Protein AF-A0A1M6YGF6-F1 (afdb_monomer)

Sequence (172 aa):
MSNKDMSQTVPFRLNLNHDEDSLVWGLLLSMEEEPRKSLFGDRSKFIKWVLAKYAREELNFDDEKKRLELLRRDFVQSVQYEIKVIVQRESEVIMESLEKAVELAVSKAVNEVLKAVVAGGISVGTQAVVTSAEQKSAVIPEEAEVPKMGVLPKVDVDNELPTSALSFLDSF

Secondary structure (DSSP, 8-state):
---------------TTSHHHHHHHHHHHGGGSTTHHHHH-SHHHHHHHHHHHHHHHH--THHHHHHHHHHHHHHHHHHHHHHHHHHHHHHHHHHHHHHHHHHHHHHHHHHHHHHHHHHHT--S------------------------S--PPPPPTT-PPPGGGGTTGGG-

Structure (mmCIF, N/CA/C/O backbone):
data_AF-A0A1M6YGF6-F1
#
_entry.id   AF-A0A1M6YGF6-F1
#
loop_
_atom_site.group_PDB
_atom_site.id
_atom_site.type_symbol
_atom_site.label_atom_id
_atom_site.label_alt_id
_atom_site.label_comp_id
_atom_site.label_asym_id
_atom_site.label_entity_id
_atom_site.label_seq_id
_atom_site.pdbx_PDB_ins_code
_atom_site.Cartn_x
_atom_site.Cartn_y
_atom_site.Cartn_z
_atom_site.occupancy
_atom_site.B_iso_or_equiv
_atom_site.auth_seq_id
_atom_site.auth_comp_id
_atom_site.auth_asym_id
_atom_site.auth_atom_id
_atom_site.pdbx_PDB_model_num
ATOM 1 N N . MET A 1 1 ? 16.175 -10.515 12.242 1.00 35.88 1 MET A N 1
ATOM 2 C CA . MET A 1 1 ? 16.968 -10.487 10.994 1.00 35.88 1 MET A CA 1
ATOM 3 C C . MET A 1 1 ? 16.183 -9.678 9.979 1.00 35.88 1 MET A C 1
ATOM 5 O O . MET A 1 1 ? 15.068 -10.059 9.657 1.00 35.88 1 MET A O 1
ATOM 9 N N . SER A 1 2 ? 16.688 -8.504 9.604 1.00 45.53 2 SER A N 1
ATOM 10 C CA . SER A 1 2 ? 16.018 -7.609 8.654 1.00 45.53 2 SER A CA 1
ATOM 11 C C . SER A 1 2 ? 16.225 -8.140 7.234 1.00 45.53 2 SER A C 1
ATOM 13 O O . SER A 1 2 ? 17.360 -8.457 6.887 1.00 45.53 2 SER A O 1
ATOM 15 N N . ASN A 1 3 ? 15.156 -8.236 6.434 1.00 49.00 3 ASN A N 1
ATOM 16 C CA . ASN A 1 3 ? 15.175 -8.524 4.988 1.00 49.00 3 ASN A CA 1
ATOM 17 C C . ASN A 1 3 ? 15.781 -7.339 4.208 1.00 49.00 3 ASN A C 1
ATOM 19 O O . ASN A 1 3 ? 15.169 -6.763 3.311 1.00 49.00 3 ASN A O 1
ATOM 23 N N . LYS A 1 4 ? 16.976 -6.916 4.605 1.00 52.19 4 LYS A N 1
ATOM 24 C CA . LYS A 1 4 ? 17.760 -5.896 3.929 1.00 52.19 4 LYS A CA 1
ATOM 25 C C . LYS A 1 4 ? 18.735 -6.663 3.039 1.00 52.19 4 LYS A C 1
ATOM 27 O O . LYS A 1 4 ? 19.497 -7.474 3.546 1.00 52.19 4 LYS A O 1
ATOM 32 N N . ASP A 1 5 ? 18.641 -6.442 1.733 1.00 53.97 5 ASP A N 1
ATOM 33 C CA . ASP A 1 5 ? 19.596 -6.899 0.709 1.00 53.97 5 ASP A CA 1
ATOM 34 C C . ASP A 1 5 ? 19.350 -8.259 0.032 1.00 53.97 5 ASP A C 1
ATOM 36 O O . ASP A 1 5 ? 20.281 -9.011 -0.238 1.00 53.97 5 ASP A O 1
ATOM 40 N N . MET A 1 6 ? 18.116 -8.532 -0.403 1.00 59.28 6 MET A N 1
ATOM 41 C CA . MET A 1 6 ? 17.923 -9.393 -1.583 1.00 59.28 6 MET A CA 1
ATOM 42 C C . MET A 1 6 ? 17.808 -8.525 -2.845 1.00 59.28 6 MET A C 1
ATOM 44 O O . MET A 1 6 ? 16.741 -8.402 -3.442 1.00 59.28 6 MET A O 1
ATOM 48 N N . SER A 1 7 ? 18.896 -7.858 -3.248 1.00 69.88 7 SER A N 1
ATOM 49 C CA . SER A 1 7 ? 18.922 -7.174 -4.545 1.00 69.88 7 SER A CA 1
ATOM 50 C C . SER A 1 7 ? 19.031 -8.211 -5.664 1.00 69.88 7 SER A C 1
ATOM 52 O O . SER A 1 7 ? 20.111 -8.742 -5.920 1.00 69.88 7 SER A O 1
ATOM 54 N N . GLN A 1 8 ? 17.918 -8.506 -6.333 1.00 77.06 8 GLN A N 1
ATOM 55 C CA . GLN A 1 8 ? 17.913 -9.368 -7.512 1.00 77.06 8 GLN A CA 1
ATOM 56 C C . GLN A 1 8 ? 18.313 -8.564 -8.756 1.00 77.06 8 GLN A C 1
ATOM 58 O O . GLN A 1 8 ? 17.703 -7.544 -9.081 1.00 77.06 8 GLN A O 1
ATOM 63 N N . THR A 1 9 ? 19.349 -9.016 -9.464 1.00 80.94 9 THR A N 1
ATOM 64 C CA . THR A 1 9 ? 19.717 -8.465 -10.774 1.00 80.94 9 THR A CA 1
ATOM 65 C C . THR A 1 9 ? 18.911 -9.167 -11.858 1.00 80.94 9 THR A C 1
ATOM 67 O O . THR A 1 9 ? 18.944 -10.391 -11.963 1.00 80.94 9 THR A O 1
ATOM 70 N N . VAL A 1 10 ? 18.208 -8.390 -12.679 1.00 81.56 10 VAL A N 1
ATOM 71 C CA . VAL A 1 10 ? 17.451 -8.901 -13.826 1.00 81.56 10 VAL A CA 1
ATOM 72 C C . VAL A 1 10 ? 18.206 -8.536 -15.105 1.00 81.56 10 VAL A C 1
ATOM 74 O O . VAL A 1 10 ? 18.318 -7.347 -15.413 1.00 81.56 10 VAL A O 1
ATOM 77 N N . PRO A 1 11 ? 18.759 -9.513 -15.846 1.00 84.69 11 PRO A N 1
ATOM 78 C CA . PRO A 1 11 ? 19.342 -9.243 -17.149 1.00 84.69 11 PRO A CA 1
ATOM 79 C C . PRO A 1 11 ? 18.233 -9.034 -18.185 1.00 84.69 11 PRO A C 1
ATOM 81 O O . PRO A 1 11 ? 17.237 -9.753 -18.200 1.00 84.69 11 PRO A O 1
ATOM 84 N N . PHE A 1 12 ? 18.441 -8.090 -19.096 1.00 84.88 12 PHE A N 1
ATOM 85 C CA . PHE A 1 12 ? 17.625 -7.921 -20.296 1.00 84.88 12 PHE A CA 1
ATOM 86 C C . PHE A 1 12 ? 18.543 -7.819 -21.516 1.00 84.88 12 PHE A C 1
ATOM 88 O O . PHE A 1 12 ? 19.750 -7.603 -21.381 1.00 84.88 12 PHE A O 1
ATOM 95 N N . ARG A 1 13 ? 17.989 -8.034 -22.708 1.00 89.31 13 ARG A N 1
ATOM 96 C CA . ARG A 1 13 ? 18.731 -7.992 -23.970 1.00 89.31 13 ARG A CA 1
ATOM 97 C C . ARG A 1 13 ? 18.073 -6.995 -24.908 1.00 89.31 13 ARG A C 1
ATOM 99 O O . ARG A 1 13 ? 16.852 -6.936 -24.962 1.00 89.31 13 ARG A O 1
ATOM 106 N N . LEU A 1 14 ? 18.906 -6.266 -25.639 1.00 90.38 14 LEU A N 1
ATOM 107 C CA . LEU A 1 14 ? 18.508 -5.422 -26.759 1.00 90.38 14 LEU A CA 1
ATOM 108 C C . LEU A 1 14 ? 18.972 -6.106 -28.046 1.00 90.38 14 LEU A C 1
ATOM 110 O O . LEU A 1 14 ? 20.085 -6.641 -28.096 1.00 90.38 14 LEU A O 1
ATOM 114 N N . ASN A 1 15 ? 18.130 -6.118 -29.070 1.00 92.25 15 ASN A N 1
ATOM 115 C CA . ASN A 1 15 ? 18.482 -6.607 -30.392 1.00 92.25 15 ASN A CA 1
ATOM 116 C C . ASN A 1 15 ? 19.018 -5.446 -31.231 1.00 92.25 15 ASN A C 1
ATOM 118 O O . ASN A 1 15 ? 18.267 -4.749 -31.902 1.00 92.25 15 ASN A O 1
ATOM 122 N N . LEU A 1 16 ? 20.340 -5.285 -31.248 1.00 92.69 16 LEU A N 1
ATOM 123 C CA . LEU A 1 16 ? 21.008 -4.177 -31.943 1.00 92.69 16 LEU A CA 1
ATOM 124 C C . LEU A 1 16 ? 20.837 -4.191 -33.477 1.00 92.69 16 LEU A C 1
ATOM 126 O O . LEU A 1 16 ? 21.243 -3.246 -34.142 1.00 92.69 16 LEU A O 1
ATOM 130 N N . ASN A 1 17 ? 20.225 -5.231 -34.053 1.00 94.25 17 ASN A N 1
ATOM 131 C CA . ASN A 1 17 ? 19.817 -5.213 -35.461 1.00 94.25 17 ASN A CA 1
ATOM 132 C C . ASN A 1 17 ? 18.560 -4.358 -35.705 1.00 94.25 17 ASN A C 1
ATOM 134 O O . ASN A 1 17 ? 18.245 -4.071 -36.856 1.00 94.25 17 ASN A O 1
ATOM 138 N N . HIS A 1 18 ? 17.827 -3.987 -34.651 1.00 95.50 18 HIS A N 1
ATOM 139 C CA . HIS A 1 18 ? 16.752 -3.006 -34.724 1.00 95.50 18 HIS A CA 1
ATOM 140 C C . HIS A 1 18 ? 17.300 -1.615 -34.405 1.00 95.50 18 HIS A C 1
ATOM 142 O O . HIS A 1 18 ? 17.994 -1.422 -33.404 1.00 95.50 18 HIS A O 1
ATOM 148 N N . ASP A 1 19 ? 16.957 -0.640 -35.246 1.00 94.31 19 ASP A N 1
ATOM 149 C CA . ASP A 1 19 ? 17.428 0.740 -35.106 1.00 94.31 19 ASP A CA 1
ATOM 150 C C . ASP A 1 19 ? 17.017 1.353 -33.758 1.00 94.31 19 ASP A C 1
ATOM 152 O O . ASP A 1 19 ? 17.818 2.021 -33.106 1.00 94.31 19 ASP A O 1
ATOM 156 N N . GLU A 1 20 ? 15.798 1.068 -33.297 1.00 92.19 20 GLU A N 1
ATOM 157 C CA . GLU A 1 20 ? 15.266 1.539 -32.012 1.00 92.19 20 GLU A CA 1
ATOM 158 C C . GLU A 1 20 ? 16.103 1.035 -30.826 1.00 92.19 20 GLU A C 1
ATOM 160 O O . GLU A 1 20 ? 16.557 1.823 -29.995 1.00 92.19 20 GLU A O 1
ATOM 165 N N . ASP A 1 21 ? 16.392 -0.265 -30.790 1.00 91.44 21 ASP A N 1
ATOM 166 C CA . ASP A 1 21 ? 17.218 -0.895 -29.756 1.00 91.44 21 ASP A CA 1
ATOM 167 C C . ASP A 1 21 ? 18.665 -0.386 -29.794 1.00 91.44 21 ASP A C 1
ATOM 169 O O . ASP A 1 21 ? 19.293 -0.203 -28.747 1.00 91.44 21 ASP A O 1
ATOM 173 N N . SER A 1 22 ? 19.191 -0.102 -30.987 1.00 92.62 22 SER A N 1
ATOM 174 C CA . SER A 1 22 ? 20.501 0.528 -31.163 1.00 92.62 22 SER A CA 1
ATOM 175 C C . SER A 1 22 ? 20.543 1.956 -30.615 1.00 92.62 22 SER A C 1
ATOM 177 O O . SER A 1 22 ? 21.520 2.334 -29.961 1.00 92.62 22 SER A O 1
ATOM 179 N N . LEU A 1 23 ? 19.483 2.745 -30.808 1.00 92.81 23 LEU A N 1
ATOM 180 C CA . LEU A 1 23 ? 19.365 4.078 -30.210 1.00 92.81 23 LEU A CA 1
ATOM 181 C C . LEU A 1 23 ? 19.270 4.006 -28.683 1.00 92.81 23 LEU A C 1
ATOM 183 O O . LEU A 1 23 ? 19.951 4.766 -27.990 1.00 92.81 23 LEU A O 1
ATOM 187 N N . VAL A 1 24 ? 18.477 3.072 -28.148 1.00 91.00 24 VAL A N 1
ATOM 188 C CA . VAL A 1 24 ? 18.386 2.826 -26.700 1.00 91.00 24 VAL A CA 1
ATOM 189 C C . VAL A 1 24 ? 19.750 2.435 -26.142 1.00 91.00 24 VAL A C 1
ATOM 191 O O . VAL A 1 24 ? 20.174 2.963 -25.113 1.00 91.00 24 VAL A O 1
ATOM 194 N N . TRP A 1 25 ? 20.475 1.557 -26.831 1.00 92.44 25 TRP A N 1
ATOM 195 C CA . TRP A 1 25 ? 21.816 1.159 -26.427 1.00 92.44 25 TRP A CA 1
ATOM 196 C C . TRP A 1 25 ? 22.796 2.339 -26.416 1.00 92.44 25 TRP A C 1
ATOM 198 O O . TRP A 1 25 ? 23.504 2.535 -25.425 1.00 92.44 25 TRP A O 1
ATOM 208 N N . GLY A 1 26 ? 22.787 3.175 -27.458 1.00 91.25 26 GLY A N 1
ATOM 209 C CA . GLY A 1 26 ? 23.593 4.397 -27.515 1.00 91.25 26 GLY A CA 1
ATOM 210 C C . GLY A 1 26 ? 23.264 5.376 -26.384 1.00 91.25 26 GLY A C 1
ATOM 211 O O . GLY A 1 26 ? 24.165 5.915 -25.737 1.00 91.25 26 GLY A O 1
ATOM 212 N N . LEU A 1 27 ? 21.976 5.548 -26.072 1.00 89.50 27 LEU A N 1
ATOM 213 C CA . LEU A 1 27 ? 21.535 6.360 -24.941 1.00 89.50 27 LEU A CA 1
ATOM 214 C C . LEU A 1 27 ? 22.063 5.803 -23.616 1.00 89.50 27 LEU A C 1
ATOM 216 O O . LEU A 1 27 ? 22.611 6.564 -22.821 1.00 89.50 27 LEU A O 1
ATOM 220 N N . LEU A 1 28 ? 21.938 4.494 -23.384 1.00 90.88 28 LEU A N 1
ATOM 221 C CA . LEU A 1 28 ? 22.432 3.857 -22.164 1.00 90.88 28 LEU A CA 1
ATOM 222 C C . LEU A 1 28 ? 23.943 4.039 -22.004 1.00 90.88 28 LEU A C 1
ATOM 224 O O . LEU A 1 28 ? 24.391 4.333 -20.900 1.00 90.88 28 LEU A O 1
ATOM 228 N N . LEU A 1 29 ? 24.725 3.913 -23.078 1.00 89.44 29 LEU A N 1
ATOM 229 C CA . LEU A 1 29 ? 26.171 4.148 -23.028 1.00 89.44 29 LEU A CA 1
ATOM 230 C C . LEU A 1 29 ? 26.504 5.592 -22.631 1.00 89.44 29 LEU A C 1
ATOM 232 O O . LEU A 1 29 ? 27.339 5.807 -21.755 1.00 89.44 29 LEU A O 1
ATOM 236 N N . SER A 1 30 ? 25.783 6.569 -23.183 1.00 87.88 30 SER A N 1
ATOM 237 C CA . SER A 1 30 ? 25.988 7.990 -22.865 1.00 87.88 30 SER A CA 1
ATOM 238 C C . SER A 1 30 ? 25.618 8.389 -21.425 1.00 87.88 30 SER A C 1
ATOM 240 O O . SER A 1 30 ? 25.879 9.517 -21.015 1.00 87.88 30 SER A O 1
ATOM 242 N N . MET A 1 31 ? 24.992 7.505 -20.635 1.00 87.56 31 MET A N 1
ATOM 243 C CA . MET A 1 31 ? 24.616 7.808 -19.242 1.00 87.56 31 MET A CA 1
ATOM 244 C C . MET A 1 31 ? 25.811 7.871 -18.293 1.00 87.56 31 MET A C 1
ATOM 246 O O . MET A 1 31 ? 25.703 8.440 -17.212 1.00 87.56 31 MET A O 1
ATOM 250 N N . GLU A 1 32 ? 26.952 7.301 -18.678 1.00 83.62 32 GLU A N 1
ATOM 251 C CA . GLU A 1 32 ? 28.179 7.381 -17.881 1.00 83.62 32 GLU A CA 1
ATOM 252 C C . GLU A 1 32 ? 28.967 8.678 -18.120 1.00 83.62 32 GLU A C 1
ATOM 254 O O . GLU A 1 32 ? 29.972 8.910 -17.441 1.00 83.62 32 GLU A O 1
ATOM 259 N N . GLU A 1 33 ? 28.490 9.528 -19.033 1.00 87.12 33 GLU A N 1
ATOM 260 C CA . GLU A 1 33 ? 29.072 10.817 -19.403 1.00 87.12 33 GLU A CA 1
ATOM 261 C C . GLU A 1 33 ? 28.342 11.985 -18.716 1.00 87.12 33 GLU A C 1
ATOM 263 O O . GLU A 1 33 ? 27.143 11.934 -18.421 1.00 87.12 33 GLU A O 1
ATOM 268 N N . GLU A 1 34 ? 29.062 13.077 -18.456 1.00 84.19 34 GLU A N 1
ATOM 269 C CA . GLU A 1 34 ? 28.461 14.298 -17.910 1.00 84.19 34 GLU A CA 1
ATOM 270 C C . GLU A 1 34 ? 27.683 15.072 -18.991 1.00 84.19 34 GLU A C 1
ATOM 272 O O . GLU A 1 34 ? 28.093 15.085 -20.152 1.00 84.19 34 GLU A O 1
ATOM 277 N N . PRO A 1 35 ? 26.560 15.737 -18.649 1.00 82.56 35 PRO A N 1
ATOM 278 C CA . PRO A 1 35 ? 26.002 15.936 -17.302 1.00 82.56 35 PRO A CA 1
ATOM 279 C C . PRO A 1 35 ? 25.064 14.808 -16.828 1.00 82.56 35 PRO A C 1
ATOM 281 O O . PRO A 1 35 ? 24.477 14.880 -15.747 1.00 82.56 35 PRO A O 1
ATOM 284 N N . ARG A 1 36 ? 24.835 13.787 -17.663 1.00 82.06 36 ARG A N 1
ATOM 285 C CA . ARG A 1 36 ? 23.799 12.764 -17.434 1.00 82.06 36 ARG A CA 1
ATOM 286 C C . ARG A 1 36 ? 24.133 11.880 -16.242 1.00 82.06 36 ARG A C 1
ATOM 288 O O . ARG A 1 36 ? 23.236 11.561 -15.461 1.00 82.06 36 ARG A O 1
ATOM 295 N N . LYS A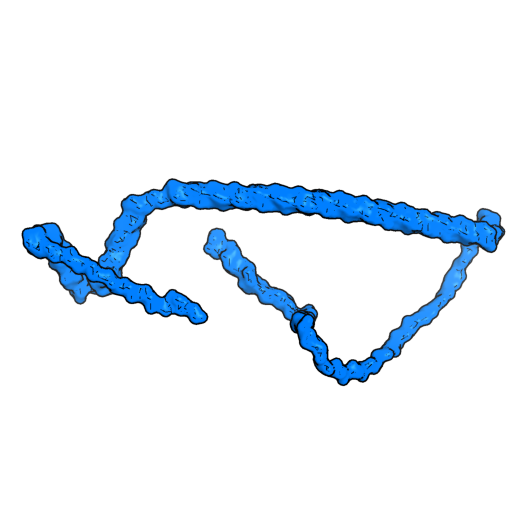 1 37 ? 25.415 11.571 -16.060 1.00 84.69 37 LYS A N 1
ATOM 296 C CA . LYS A 1 37 ? 25.923 10.831 -14.906 1.00 84.69 37 LYS A CA 1
ATOM 297 C C . LYS A 1 37 ? 25.599 11.522 -13.582 1.00 84.69 37 LYS A C 1
ATOM 299 O O . LYS A 1 37 ? 25.148 10.861 -12.650 1.00 84.69 37 LYS A O 1
ATOM 304 N N . SER A 1 38 ? 25.772 12.842 -13.499 1.00 84.38 38 SER A N 1
ATOM 305 C CA . SER A 1 38 ? 25.412 13.620 -12.307 1.00 84.38 38 SER A CA 1
ATOM 306 C C . SER A 1 38 ? 23.899 13.624 -12.041 1.00 84.38 38 SER A C 1
ATOM 308 O O . SER A 1 38 ? 23.467 13.495 -10.896 1.00 84.38 38 SER A O 1
ATOM 310 N N . LEU A 1 39 ? 23.076 13.694 -13.094 1.00 81.38 39 LEU A N 1
ATOM 311 C CA . LEU A 1 39 ? 21.613 13.761 -12.977 1.00 81.38 39 LEU A CA 1
ATOM 312 C C . LEU A 1 39 ? 20.950 12.423 -12.621 1.00 81.38 39 LEU A C 1
ATOM 314 O O . LEU A 1 39 ? 20.035 12.388 -11.801 1.00 81.38 39 LEU A O 1
ATOM 318 N N . PHE A 1 40 ? 21.377 11.328 -13.251 1.00 80.75 40 PHE A N 1
ATOM 319 C CA . PHE A 1 40 ? 20.697 10.028 -13.158 1.00 80.75 40 PHE A CA 1
ATOM 320 C C . PHE A 1 40 ? 21.533 8.948 -12.465 1.00 80.75 40 PHE A C 1
ATOM 322 O O . PHE A 1 40 ? 21.006 7.892 -12.107 1.00 80.75 40 PHE A O 1
ATOM 329 N N . GLY A 1 41 ? 22.818 9.207 -12.220 1.00 86.31 41 GLY A N 1
ATOM 330 C CA . GLY A 1 41 ? 23.752 8.233 -11.676 1.00 86.31 41 GLY A CA 1
ATOM 331 C C . GLY A 1 41 ? 24.223 7.239 -12.735 1.00 86.31 41 GLY A C 1
ATOM 332 O O . GLY A 1 41 ? 24.646 7.616 -13.822 1.00 86.31 41 GLY A O 1
ATOM 333 N N . ASP A 1 42 ? 24.198 5.953 -12.394 1.00 86.75 42 ASP A N 1
ATOM 334 C CA . ASP A 1 42 ? 24.580 4.874 -13.305 1.00 86.75 42 ASP A CA 1
ATOM 335 C C . ASP A 1 42 ? 23.416 4.436 -14.218 1.00 86.75 42 ASP A C 1
ATOM 337 O O . ASP A 1 42 ? 22.250 4.792 -14.026 1.00 86.75 42 ASP A O 1
ATOM 341 N N . ARG A 1 43 ? 23.734 3.591 -15.205 1.00 88.44 43 ARG A N 1
ATOM 342 C CA . ARG A 1 43 ? 22.760 3.015 -16.145 1.00 88.44 43 ARG A CA 1
ATOM 343 C C . ARG A 1 43 ? 21.597 2.309 -15.442 1.00 88.44 43 ARG A C 1
ATOM 345 O O . ARG A 1 43 ? 20.460 2.413 -15.892 1.00 88.44 43 ARG A O 1
ATOM 352 N N . SER A 1 44 ? 21.854 1.606 -14.337 1.00 87.44 44 SER A N 1
ATOM 353 C CA . SER A 1 44 ? 20.816 0.877 -13.599 1.00 87.44 44 SER A CA 1
ATOM 354 C C . SER A 1 44 ? 19.835 1.834 -12.926 1.00 87.44 44 SER A C 1
ATOM 356 O O . SER A 1 44 ? 18.626 1.613 -12.987 1.00 87.44 44 SER A O 1
ATOM 358 N N . LYS A 1 45 ? 20.330 2.918 -12.322 1.00 87.69 45 LYS A N 1
ATOM 359 C CA . LYS A 1 45 ? 19.505 3.974 -11.725 1.00 87.69 45 LYS A CA 1
ATOM 360 C C . LYS A 1 45 ? 18.665 4.688 -12.774 1.00 87.69 45 LYS A C 1
ATOM 362 O O . LYS A 1 45 ? 17.473 4.880 -12.543 1.00 87.69 45 LYS A O 1
ATOM 367 N N . PHE A 1 46 ? 19.242 4.989 -13.936 1.00 88.69 46 PHE A N 1
ATOM 368 C CA . PHE A 1 46 ? 18.491 5.549 -15.056 1.00 88.69 46 PHE A CA 1
ATOM 369 C C . PHE A 1 46 ? 17.362 4.612 -15.517 1.00 88.69 46 PHE A C 1
ATOM 371 O O . PHE A 1 46 ? 16.208 5.027 -15.582 1.00 88.69 46 PHE A O 1
ATOM 378 N N . ILE A 1 47 ? 17.656 3.328 -15.753 1.00 89.12 47 ILE A N 1
ATOM 379 C CA . ILE A 1 47 ? 16.645 2.338 -16.165 1.00 89.12 47 ILE A CA 1
ATOM 380 C C . ILE A 1 47 ? 15.541 2.210 -15.109 1.00 89.12 47 ILE A C 1
ATOM 382 O O . ILE A 1 47 ? 14.359 2.212 -15.446 1.00 89.12 47 ILE A O 1
ATOM 386 N N . LYS A 1 48 ? 15.903 2.157 -13.822 1.00 87.31 48 LYS A N 1
ATOM 387 C CA . LYS A 1 48 ? 14.930 2.142 -12.719 1.00 87.31 48 LYS A CA 1
ATOM 388 C C . LYS A 1 48 ? 14.038 3.377 -12.733 1.00 87.31 48 LYS A C 1
ATOM 390 O O . LYS A 1 48 ? 12.840 3.248 -12.507 1.00 87.31 48 LYS A O 1
ATOM 395 N N . TRP A 1 49 ? 14.600 4.554 -12.995 1.00 87.38 49 TRP A N 1
ATOM 396 C CA . TRP A 1 49 ? 13.830 5.789 -13.090 1.00 87.38 49 TRP A CA 1
ATOM 397 C C . TRP A 1 49 ? 12.832 5.747 -14.253 1.00 87.38 49 TRP A C 1
ATOM 399 O O . TRP A 1 49 ? 11.659 6.051 -14.042 1.00 87.38 49 TRP A O 1
ATOM 409 N N . VAL A 1 50 ? 13.259 5.301 -15.441 1.00 87.38 50 VAL A N 1
ATOM 410 C CA . VAL A 1 50 ? 12.378 5.155 -16.615 1.00 87.38 50 VAL A CA 1
ATOM 411 C C . VAL A 1 50 ? 11.239 4.181 -16.320 1.00 87.38 50 VAL A C 1
ATOM 413 O O . VAL A 1 50 ? 10.079 4.523 -16.525 1.00 87.38 50 VAL A O 1
ATOM 416 N N . LEU A 1 51 ? 11.548 3.002 -15.774 1.00 86.00 51 LEU A N 1
ATOM 417 C CA . LEU A 1 51 ? 10.537 2.003 -15.421 1.00 86.00 51 LEU A CA 1
ATOM 418 C C . LEU A 1 51 ? 9.584 2.505 -14.334 1.00 86.00 51 LEU A C 1
ATOM 420 O O . LEU A 1 51 ? 8.392 2.242 -14.405 1.00 86.00 51 LEU A O 1
ATOM 424 N N . ALA A 1 52 ? 10.081 3.246 -13.342 1.00 82.75 52 ALA A N 1
ATOM 425 C CA . ALA A 1 52 ? 9.242 3.826 -12.299 1.00 82.75 52 ALA A CA 1
ATOM 426 C C . ALA A 1 52 ? 8.324 4.931 -12.836 1.00 82.75 52 ALA A C 1
ATOM 428 O O . ALA A 1 52 ? 7.212 5.094 -12.334 1.00 82.75 52 ALA A O 1
ATOM 429 N N . LYS A 1 53 ? 8.786 5.697 -13.830 1.00 83.75 53 LYS A N 1
ATOM 430 C CA . LYS A 1 53 ? 7.972 6.694 -14.523 1.00 83.75 53 LYS A CA 1
ATOM 431 C C . LYS A 1 53 ? 6.883 6.011 -15.349 1.00 83.75 53 LYS A C 1
AT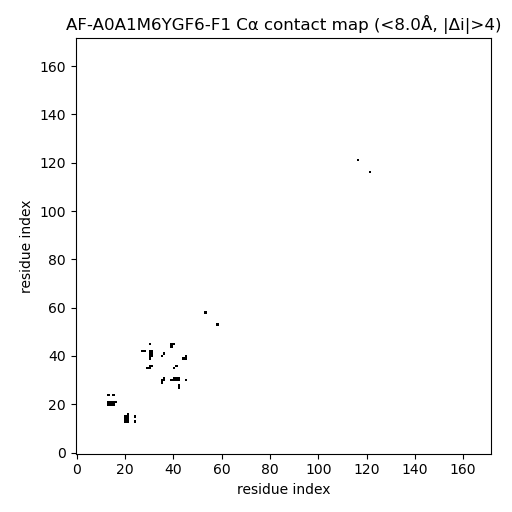OM 433 O O . LYS A 1 53 ? 5.714 6.295 -15.130 1.00 83.75 53 LYS A O 1
ATOM 438 N N . TYR A 1 54 ? 7.265 5.043 -16.181 1.00 82.06 54 TYR A N 1
ATOM 439 C CA . TYR A 1 54 ? 6.343 4.228 -16.974 1.00 82.06 54 TYR A CA 1
ATOM 440 C C . TYR A 1 54 ? 5.300 3.535 -16.092 1.00 82.06 54 TYR A C 1
ATOM 442 O O . TYR A 1 54 ? 4.108 3.656 -16.314 1.00 82.06 54 TYR A O 1
ATOM 450 N N . ALA A 1 55 ? 5.726 2.886 -15.007 1.00 76.62 55 ALA A N 1
ATOM 451 C CA . ALA A 1 55 ? 4.814 2.244 -14.067 1.00 76.62 55 ALA A CA 1
ATOM 452 C C . ALA A 1 55 ? 3.817 3.230 -13.443 1.00 76.62 55 ALA A C 1
ATOM 454 O O . ALA A 1 55 ? 2.684 2.852 -13.195 1.00 76.62 55 ALA A O 1
ATOM 455 N N . ARG A 1 56 ? 4.199 4.487 -13.191 1.00 69.50 56 ARG A N 1
ATOM 456 C CA . ARG A 1 56 ? 3.251 5.497 -12.693 1.00 69.50 56 ARG A CA 1
ATOM 457 C C . ARG A 1 56 ? 2.304 6.020 -13.767 1.00 69.50 56 ARG A C 1
ATOM 459 O O . ARG A 1 56 ? 1.192 6.400 -13.429 1.00 69.50 56 ARG A O 1
ATOM 466 N N . GLU A 1 57 ? 2.768 6.112 -15.007 1.00 71.25 57 GLU A N 1
ATOM 467 C CA . GLU A 1 57 ? 2.011 6.692 -16.119 1.00 71.25 57 GLU A CA 1
ATOM 468 C C . GLU A 1 57 ? 1.067 5.663 -16.766 1.00 71.25 57 GLU A C 1
ATOM 470 O O . GLU A 1 57 ? -0.066 6.007 -17.094 1.00 71.25 57 GLU A O 1
ATOM 475 N N . GLU A 1 58 ? 1.485 4.399 -16.879 1.00 66.31 58 GLU A N 1
ATOM 476 C CA . GLU A 1 58 ? 0.710 3.323 -17.506 1.00 66.31 58 GLU A CA 1
ATOM 477 C C . GLU A 1 58 ? -0.031 2.407 -16.526 1.00 66.31 58 GLU A C 1
ATOM 479 O O . GLU A 1 58 ? -1.098 1.898 -16.872 1.00 66.31 58 GLU A O 1
ATOM 484 N N . LEU A 1 59 ? 0.487 2.170 -15.312 1.00 63.19 59 LEU A N 1
ATOM 485 C CA . LEU A 1 59 ? -0.230 1.353 -14.327 1.00 63.19 59 LEU A CA 1
ATOM 486 C C . LEU A 1 59 ? -1.144 2.262 -13.506 1.00 63.19 59 LEU A C 1
ATOM 488 O O . LEU A 1 59 ? -0.791 2.755 -12.433 1.00 63.19 59 LEU A O 1
ATOM 492 N N . ASN A 1 60 ? -2.341 2.501 -14.040 1.00 62.53 60 ASN A N 1
ATOM 493 C CA . ASN A 1 60 ? -3.387 3.201 -13.314 1.00 62.53 60 ASN A CA 1
ATOM 494 C C . ASN A 1 60 ? -3.979 2.287 -12.229 1.00 62.53 60 ASN A C 1
ATOM 496 O O . ASN A 1 60 ? -4.898 1.519 -12.489 1.00 62.53 60 ASN A O 1
ATOM 500 N N . PHE A 1 61 ? -3.447 2.386 -11.011 1.00 66.81 61 PHE A N 1
ATOM 501 C CA . PHE A 1 61 ? -3.931 1.642 -9.842 1.00 66.81 61 PHE A CA 1
ATOM 502 C C . PHE A 1 61 ? -5.131 2.303 -9.143 1.00 66.81 61 PHE A C 1
ATOM 504 O O . PHE A 1 61 ? -5.428 1.974 -7.992 1.00 66.81 61 PHE A O 1
ATOM 511 N N . ASP A 1 62 ? -5.806 3.270 -9.773 1.00 78.19 62 ASP A N 1
ATOM 512 C CA . ASP A 1 62 ? -6.935 3.969 -9.152 1.00 78.19 62 ASP A CA 1
ATOM 513 C C . ASP A 1 62 ? -8.074 3.017 -8.785 1.00 78.19 62 ASP A C 1
ATOM 515 O O . ASP A 1 62 ? -8.706 3.183 -7.739 1.00 78.19 62 ASP A O 1
ATOM 519 N N . ASP A 1 63 ? -8.339 2.007 -9.610 1.00 76.31 63 ASP A N 1
ATOM 520 C CA . ASP A 1 63 ? -9.431 1.071 -9.361 1.00 76.31 63 ASP A CA 1
ATOM 521 C C . ASP A 1 63 ? -9.078 0.070 -8.251 1.00 76.31 63 ASP A C 1
ATOM 523 O O . ASP A 1 63 ? -9.899 -0.176 -7.361 1.00 76.31 63 ASP A O 1
ATOM 527 N N . GLU A 1 64 ? -7.839 -0.425 -8.200 1.00 77.88 64 GLU A N 1
ATOM 528 C CA . GLU A 1 64 ? -7.326 -1.219 -7.079 1.00 77.88 64 GLU A CA 1
ATOM 529 C C . GLU A 1 64 ? -7.317 -0.415 -5.776 1.00 77.88 64 GLU A C 1
ATOM 531 O O . GLU A 1 64 ? -7.700 -0.936 -4.724 1.00 77.88 64 GLU A O 1
ATOM 536 N N . LYS A 1 65 ? -6.942 0.868 -5.834 1.00 76.94 65 LYS A N 1
ATOM 537 C CA . LYS A 1 65 ? -6.962 1.770 -4.680 1.00 76.94 65 LYS A CA 1
ATOM 538 C C . LYS A 1 65 ? -8.386 1.991 -4.171 1.00 76.94 65 LYS A C 1
ATOM 540 O O . LYS A 1 65 ? -8.626 1.822 -2.976 1.00 76.94 65 LYS A O 1
ATOM 545 N N . LYS A 1 66 ? -9.350 2.275 -5.055 1.00 83.38 66 LYS A N 1
ATOM 546 C CA . LYS A 1 66 ? -10.777 2.382 -4.691 1.00 83.38 66 LYS A CA 1
ATOM 547 C C . LYS A 1 66 ? -11.296 1.089 -4.068 1.00 83.38 66 LYS A C 1
ATOM 549 O O . LYS A 1 66 ? -12.034 1.127 -3.085 1.00 83.38 66 LYS A O 1
ATOM 554 N N . ARG A 1 67 ? -10.907 -0.066 -4.615 1.00 81.62 67 ARG A N 1
ATOM 555 C CA . ARG A 1 67 ? -11.312 -1.376 -4.093 1.00 81.62 67 ARG A CA 1
ATOM 556 C C . ARG A 1 67 ? -10.729 -1.641 -2.703 1.00 81.62 67 ARG A C 1
ATOM 558 O O . ARG A 1 67 ? -11.437 -2.162 -1.844 1.00 81.62 67 ARG A O 1
ATOM 565 N N . LEU A 1 68 ? -9.480 -1.245 -2.461 1.00 84.00 68 LEU A N 1
ATOM 566 C CA . LE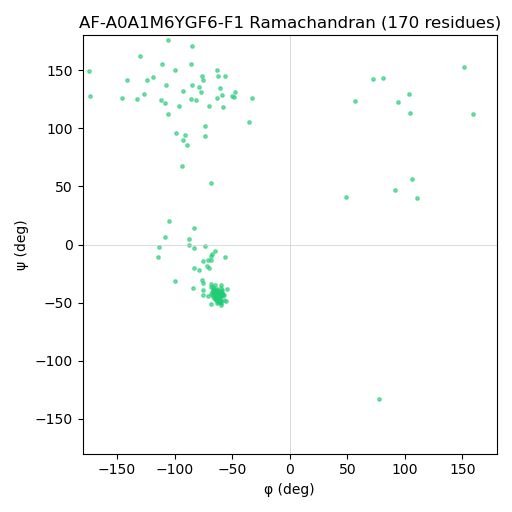U A 1 68 ? -8.852 -1.317 -1.141 1.00 84.00 68 LEU A CA 1
ATOM 567 C C . LEU A 1 68 ? -9.530 -0.375 -0.133 1.00 84.00 68 LEU A C 1
ATOM 569 O O . LEU A 1 68 ? -9.760 -0.764 1.010 1.00 84.00 68 LEU A O 1
ATOM 573 N N . GLU A 1 69 ? -9.888 0.841 -0.547 1.00 85.69 69 GLU A N 1
ATOM 574 C CA . GLU A 1 69 ? -10.615 1.798 0.296 1.00 85.69 69 GLU A CA 1
ATOM 575 C C . GLU A 1 69 ? -12.015 1.298 0.675 1.00 85.69 69 GLU A C 1
ATOM 577 O O . GLU A 1 69 ? -12.414 1.426 1.835 1.00 85.69 69 GLU A O 1
ATOM 582 N N . LEU A 1 70 ? -12.741 0.689 -0.269 1.00 91.19 70 LEU A N 1
ATOM 583 C CA . LEU A 1 70 ? -14.019 0.025 0.004 1.00 91.19 70 LEU A CA 1
ATOM 584 C C . LEU A 1 70 ? -13.844 -1.111 1.013 1.00 91.19 70 LEU A C 1
ATOM 586 O O . LEU A 1 70 ? -14.524 -1.122 2.034 1.00 91.19 70 LEU A O 1
ATOM 590 N N . LEU A 1 71 ? -12.870 -1.998 0.792 1.00 89.94 71 LEU A N 1
ATOM 591 C CA . LEU A 1 71 ? -12.599 -3.109 1.705 1.00 89.94 71 LEU A CA 1
ATOM 592 C C . LEU A 1 71 ? -12.248 -2.621 3.119 1.00 89.94 71 LEU A C 1
ATOM 594 O O . LEU A 1 71 ? -12.727 -3.179 4.105 1.00 89.94 71 LEU A O 1
ATOM 598 N N . ARG A 1 72 ? -11.445 -1.555 3.234 1.00 84.81 72 ARG A N 1
ATOM 599 C CA . ARG A 1 72 ? -11.121 -0.923 4.521 1.00 84.81 72 ARG A CA 1
ATOM 600 C C . ARG A 1 72 ? -12.376 -0.387 5.209 1.00 84.81 72 ARG A C 1
ATOM 602 O O . ARG A 1 72 ? -12.524 -0.577 6.413 1.00 84.81 72 ARG A O 1
ATOM 609 N N . ARG A 1 73 ? -13.257 0.294 4.471 1.00 89.19 73 ARG A N 1
ATOM 610 C CA . ARG A 1 73 ? -14.508 0.844 5.010 1.00 89.19 73 ARG A CA 1
ATOM 611 C C . ARG A 1 73 ? -15.419 -0.265 5.525 1.00 89.19 73 ARG A C 1
ATOM 613 O O . ARG A 1 73 ? -15.868 -0.179 6.666 1.00 89.19 73 ARG A O 1
ATOM 620 N N . ASP A 1 74 ? -15.631 -1.300 4.720 1.00 89.00 74 ASP A N 1
ATOM 621 C CA . ASP A 1 74 ? -16.488 -2.434 5.066 1.00 89.00 74 ASP A CA 1
ATOM 622 C C . ASP A 1 74 ? -15.946 -3.170 6.298 1.00 89.00 74 ASP A C 1
ATOM 624 O O . ASP A 1 74 ? -16.693 -3.472 7.230 1.00 89.00 74 ASP A O 1
ATOM 628 N N . PHE A 1 75 ? -14.625 -3.373 6.358 1.00 87.50 75 PHE A N 1
ATOM 629 C CA . PHE A 1 75 ? -13.966 -3.959 7.521 1.00 87.50 75 PHE A CA 1
ATOM 630 C C . PHE A 1 75 ? -14.184 -3.117 8.785 1.00 87.50 75 PHE A C 1
ATOM 632 O O . PHE A 1 75 ? -14.675 -3.635 9.787 1.00 87.50 75 PHE A O 1
ATOM 639 N N . VAL A 1 76 ? -13.893 -1.812 8.741 1.00 88.19 76 VAL A N 1
ATOM 640 C CA . VAL A 1 76 ? -14.081 -0.914 9.894 1.00 88.19 76 VAL A CA 1
ATOM 641 C C . VAL A 1 76 ? -15.538 -0.905 10.355 1.00 88.19 76 VAL A C 1
ATOM 643 O O . VAL A 1 76 ? -15.798 -0.983 11.554 1.00 88.19 76 VAL A O 1
ATOM 646 N N . GLN A 1 77 ? -16.490 -0.858 9.422 1.00 86.12 77 GLN A N 1
ATOM 647 C CA . GLN A 1 77 ? -17.913 -0.853 9.747 1.00 86.12 77 GLN A CA 1
ATOM 648 C C . GLN A 1 77 ? -18.359 -2.171 10.395 1.00 86.12 77 GLN A C 1
ATOM 650 O O . GLN A 1 77 ? -19.116 -2.144 11.366 1.00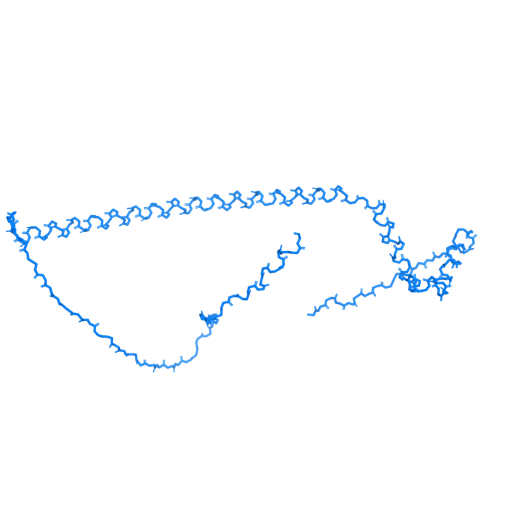 86.12 77 GLN A O 1
ATOM 655 N N . SER A 1 78 ? -17.865 -3.312 9.905 1.00 84.06 78 SER A N 1
ATOM 656 C CA . SER A 1 78 ? -18.168 -4.625 10.487 1.00 84.06 78 SER A CA 1
ATOM 657 C C . SER A 1 78 ? -17.664 -4.748 11.929 1.00 84.06 78 SER A C 1
ATOM 659 O O . SER A 1 78 ? -18.434 -5.100 12.821 1.00 84.06 78 SER A O 1
ATOM 661 N N . VAL A 1 79 ? -16.416 -4.342 12.181 1.00 84.06 79 VAL A N 1
ATOM 662 C CA . VAL A 1 79 ? -15.800 -4.375 13.513 1.00 84.06 79 VAL A CA 1
ATOM 663 C C . VAL A 1 79 ? -16.511 -3.417 14.467 1.00 84.06 79 VAL A C 1
ATOM 665 O O . VAL A 1 79 ? -16.798 -3.776 15.606 1.00 84.06 79 VAL A O 1
ATOM 668 N N . GLN A 1 80 ? -16.854 -2.207 14.013 1.00 83.00 80 GLN A N 1
ATOM 669 C CA . GLN A 1 80 ? -17.611 -1.254 14.829 1.00 83.00 80 GLN A CA 1
ATOM 670 C C . GLN A 1 80 ? -18.990 -1.789 15.219 1.00 83.00 80 GLN A C 1
ATOM 672 O O . GLN A 1 80 ? -19.418 -1.591 16.357 1.00 83.00 80 GLN A O 1
ATOM 677 N N . TYR A 1 81 ? -19.687 -2.462 14.299 1.00 83.75 81 TYR A N 1
ATOM 678 C CA . TYR A 1 81 ? -20.981 -3.070 14.595 1.00 83.75 81 TYR A CA 1
ATOM 679 C C . TYR A 1 81 ? -20.850 -4.180 15.643 1.00 83.75 81 TYR A C 1
ATOM 681 O O . TYR A 1 81 ? -21.590 -4.183 16.625 1.00 83.75 81 TYR A O 1
ATOM 689 N N . GLU A 1 82 ? -19.880 -5.079 15.475 1.00 82.31 82 GLU A N 1
ATOM 690 C CA . GLU A 1 82 ? -19.660 -6.198 16.393 1.00 82.31 82 GLU A CA 1
ATOM 691 C C . GLU A 1 82 ? -19.269 -5.719 17.799 1.00 82.31 82 GLU A C 1
ATOM 693 O O . GLU A 1 82 ? -19.885 -6.129 18.785 1.00 82.31 82 GLU A O 1
ATOM 698 N N . ILE A 1 83 ? -18.339 -4.762 17.898 1.00 84.88 83 ILE A N 1
ATOM 699 C CA . ILE A 1 83 ? -17.949 -4.151 19.177 1.00 84.88 83 ILE A CA 1
ATOM 700 C C . ILE A 1 83 ? -19.150 -3.474 19.841 1.00 84.88 83 ILE A C 1
ATOM 702 O O . ILE A 1 83 ? -19.368 -3.658 21.037 1.00 84.88 83 ILE A O 1
ATOM 706 N N . LYS A 1 84 ? -19.959 -2.718 19.087 1.00 88.38 84 LYS A N 1
ATOM 707 C CA . LYS A 1 84 ? -21.144 -2.047 19.638 1.00 88.38 84 LYS A CA 1
ATOM 708 C C . LYS A 1 84 ? -22.133 -3.049 20.239 1.00 88.38 84 LYS A C 1
ATOM 710 O O . LYS A 1 84 ? -22.657 -2.796 21.320 1.00 88.38 84 LYS A O 1
ATOM 715 N N . VAL A 1 85 ? -22.376 -4.173 19.564 1.00 86.75 85 VAL A N 1
ATOM 716 C CA . VAL A 1 85 ? -23.282 -5.225 20.052 1.00 86.75 85 VAL A CA 1
ATOM 717 C C . VAL A 1 85 ? -22.746 -5.872 21.331 1.00 86.75 85 VAL A C 1
ATOM 719 O O . VAL A 1 85 ? -23.510 -6.063 22.276 1.00 86.75 85 VAL A O 1
ATOM 722 N N . ILE A 1 86 ? -21.445 -6.173 21.387 1.00 87.00 86 ILE A N 1
ATOM 723 C CA . ILE A 1 86 ? -20.811 -6.759 22.578 1.00 87.00 86 ILE A CA 1
ATOM 724 C C . ILE A 1 86 ? -20.898 -5.792 23.762 1.00 87.00 86 ILE A C 1
ATOM 726 O O . ILE A 1 86 ? -21.387 -6.174 24.822 1.00 87.00 86 ILE A O 1
ATOM 730 N N . VAL A 1 87 ? -20.498 -4.532 23.565 1.00 84.75 87 VAL A N 1
ATOM 731 C CA . VAL A 1 87 ? -20.532 -3.499 24.612 1.00 84.75 87 VAL A CA 1
ATOM 732 C C . VAL A 1 87 ? -21.949 -3.294 25.134 1.00 84.75 87 VAL A C 1
ATOM 734 O O . VAL A 1 87 ? -22.145 -3.196 26.342 1.00 84.75 87 VAL A O 1
ATOM 737 N N . GLN A 1 88 ? -22.947 -3.255 24.250 1.00 88.44 88 GLN A N 1
ATOM 738 C CA . GLN A 1 88 ? -24.332 -3.079 24.669 1.00 88.44 88 GLN A CA 1
ATOM 739 C C . GLN A 1 88 ? -24.828 -4.270 25.498 1.00 88.44 88 GLN A C 1
ATOM 741 O O . GLN A 1 88 ? -25.382 -4.064 26.576 1.00 88.44 88 GLN A O 1
ATOM 746 N N . ARG A 1 89 ? -24.556 -5.505 25.057 1.00 90.69 89 ARG A N 1
ATOM 747 C CA . ARG A 1 89 ? -24.917 -6.711 25.813 1.00 90.69 89 ARG A CA 1
ATOM 748 C C . ARG A 1 89 ? -24.241 -6.747 27.185 1.00 90.69 89 ARG A C 1
ATOM 750 O O . ARG A 1 89 ? -24.901 -7.029 28.178 1.00 90.69 89 ARG A O 1
ATOM 757 N N . GLU A 1 90 ? -22.936 -6.494 27.259 1.00 87.75 90 GLU A N 1
ATOM 758 C CA . GLU A 1 90 ? -22.230 -6.511 28.546 1.00 87.75 90 GLU A CA 1
ATOM 759 C C . GLU A 1 90 ? -22.687 -5.375 29.462 1.00 87.75 90 GLU A C 1
ATOM 76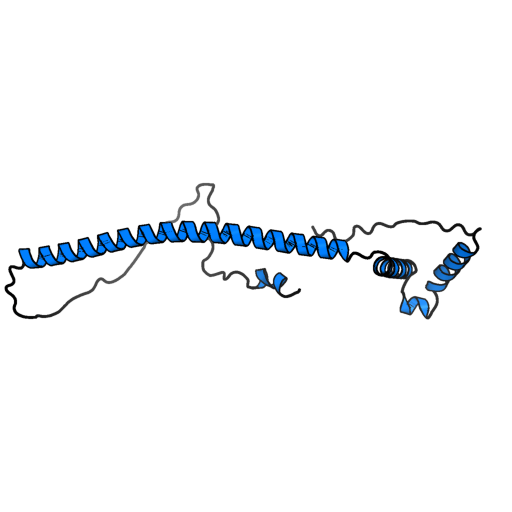1 O O . GLU A 1 90 ? -22.846 -5.585 30.663 1.00 87.75 90 GLU A O 1
ATOM 766 N N . SER A 1 91 ? -22.976 -4.196 28.905 1.00 84.12 91 SER A N 1
ATOM 767 C CA . SER A 1 91 ? -23.536 -3.080 29.665 1.00 84.12 91 SER A CA 1
ATOM 768 C C . SER A 1 91 ? -24.895 -3.422 30.275 1.00 84.12 91 SER A C 1
ATOM 770 O O . SER A 1 91 ? -25.143 -3.035 31.414 1.00 84.12 91 SER A O 1
ATOM 772 N N . GLU A 1 92 ? -25.768 -4.128 29.552 1.00 91.38 92 GLU A N 1
ATOM 773 C CA . GLU A 1 92 ? -27.065 -4.587 30.072 1.00 91.38 92 GLU A CA 1
ATOM 774 C C . GLU A 1 92 ? -26.868 -5.566 31.242 1.00 91.38 92 GLU A C 1
ATOM 776 O O . GLU A 1 92 ? -27.442 -5.370 32.312 1.00 91.38 92 GLU A O 1
ATOM 781 N N . VAL A 1 93 ? -25.965 -6.546 31.102 1.00 92.06 93 VAL A N 1
ATOM 782 C CA . VAL A 1 93 ? -25.655 -7.512 32.176 1.00 92.06 93 VAL A CA 1
ATOM 783 C C . VAL A 1 93 ? -25.077 -6.824 33.419 1.00 92.06 93 VAL A C 1
ATOM 785 O O . VAL A 1 93 ? -25.460 -7.142 34.549 1.00 92.06 93 VAL A O 1
ATOM 788 N N . ILE A 1 94 ? -24.157 -5.873 33.236 1.00 90.62 94 ILE A N 1
ATOM 789 C CA . ILE A 1 94 ? -23.568 -5.111 34.346 1.00 90.62 94 ILE A CA 1
ATOM 790 C C . ILE A 1 94 ? -24.643 -4.276 35.051 1.00 90.62 94 ILE A C 1
ATOM 792 O O . ILE A 1 94 ? -24.662 -4.227 36.282 1.00 90.62 94 ILE A O 1
ATOM 796 N N . MET A 1 95 ? -25.550 -3.652 34.295 1.00 88.56 95 MET A N 1
ATOM 797 C CA . MET A 1 95 ? -26.633 -2.834 34.844 1.00 88.56 95 MET A CA 1
ATOM 798 C C . MET A 1 95 ? -27.595 -3.669 35.694 1.00 88.56 95 MET A C 1
ATOM 800 O O . MET A 1 95 ? -27.861 -3.297 36.834 1.00 88.56 95 MET A O 1
ATOM 804 N N . GLU A 1 96 ? -28.012 -4.845 35.215 1.00 91.06 96 GLU A N 1
ATOM 805 C CA . GLU A 1 96 ? -28.846 -5.772 35.995 1.00 91.06 96 GLU A CA 1
ATOM 806 C C . GLU A 1 96 ? -28.166 -6.221 37.299 1.00 91.06 96 GLU A C 1
ATOM 808 O O . GLU A 1 96 ? -28.801 -6.338 38.352 1.00 91.06 96 GLU A O 1
ATOM 813 N N . SER A 1 97 ? -26.857 -6.490 37.255 1.00 91.06 97 SER A N 1
ATOM 814 C CA . SER A 1 97 ? -26.097 -6.851 38.455 1.00 91.06 97 SER A CA 1
ATOM 815 C C . SER A 1 97 ? -26.010 -5.688 39.443 1.00 91.06 97 SER A C 1
ATOM 817 O O . SER A 1 97 ? -26.081 -5.906 40.656 1.00 91.06 97 SER A O 1
ATOM 819 N N . LEU A 1 98 ? -25.829 -4.465 38.942 1.00 88.44 98 LEU A N 1
ATOM 820 C CA . LEU A 1 98 ? -25.751 -3.266 39.767 1.00 88.44 98 LEU A CA 1
ATOM 821 C C . LEU A 1 98 ? -27.095 -2.981 40.445 1.00 88.44 98 LEU A C 1
ATOM 823 O O . LEU A 1 98 ? -27.113 -2.718 41.645 1.00 88.44 98 LEU A O 1
ATOM 827 N N . GLU A 1 99 ? -28.209 -3.100 39.720 1.00 88.81 99 GLU A N 1
ATOM 828 C CA . GLU A 1 99 ? -29.558 -2.939 40.275 1.00 88.81 99 GLU A CA 1
ATOM 829 C C . GLU A 1 99 ? -29.809 -3.902 41.440 1.00 88.81 99 GLU A C 1
ATOM 831 O O . GLU A 1 99 ? -30.199 -3.466 42.524 1.00 88.81 99 GLU A O 1
ATOM 836 N N . LYS A 1 100 ? -29.477 -5.190 41.276 1.00 92.06 100 LYS A N 1
ATOM 837 C CA . LYS A 1 100 ? -29.594 -6.190 42.354 1.00 92.06 100 LYS A CA 1
ATOM 838 C C . LYS A 1 100 ? -28.721 -5.858 43.563 1.00 92.06 100 LYS A C 1
ATOM 840 O O . LYS A 1 100 ? -29.142 -6.036 44.707 1.00 92.06 100 LYS A O 1
ATOM 845 N N . ALA A 1 101 ? -27.495 -5.387 43.334 1.00 87.06 101 ALA A N 1
ATOM 846 C CA . ALA A 1 101 ? -26.591 -5.003 44.415 1.00 87.06 101 ALA A CA 1
ATOM 847 C C . ALA A 1 101 ? -27.122 -3.787 45.193 1.00 87.06 101 ALA A C 1
ATOM 849 O O . ALA A 1 101 ? -27.064 -3.770 46.425 1.00 87.06 101 ALA A O 1
ATOM 850 N N . VAL A 1 102 ? -27.677 -2.799 44.485 1.00 88.31 102 VAL A N 1
ATOM 851 C CA . VAL A 1 102 ? -28.316 -1.622 45.084 1.00 88.31 102 VAL A CA 1
ATOM 852 C C . VAL A 1 102 ? -29.554 -2.028 45.880 1.00 88.31 102 VAL A C 1
ATOM 854 O O . VAL A 1 102 ? -29.678 -1.631 47.038 1.00 88.31 102 VAL A O 1
ATOM 857 N N . GLU A 1 103 ? -30.429 -2.865 45.322 1.00 89.06 103 GLU A N 1
ATOM 858 C CA . GLU A 1 103 ? -31.623 -3.368 46.012 1.00 89.06 103 GLU A CA 1
ATOM 859 C C . GLU A 1 103 ? -31.261 -4.087 47.322 1.00 89.06 103 GLU A C 1
ATOM 861 O O . GLU A 1 103 ? -31.864 -3.842 48.374 1.00 89.06 103 GLU A O 1
ATOM 866 N N . LEU A 1 104 ? -30.219 -4.923 47.293 1.00 90.81 104 LEU A N 1
ATOM 867 C CA . LEU A 1 104 ? -29.736 -5.641 48.469 1.00 90.81 104 LEU A CA 1
ATOM 868 C C . LEU A 1 104 ? -29.125 -4.698 49.514 1.00 90.81 104 LEU A C 1
ATOM 870 O O . LEU A 1 104 ? -29.377 -4.858 50.712 1.00 90.81 104 LEU A O 1
ATOM 874 N N . ALA A 1 105 ? -28.352 -3.698 49.084 1.00 84.50 105 ALA A N 1
ATOM 875 C CA . ALA A 1 105 ? -27.771 -2.697 49.974 1.00 84.50 105 ALA A CA 1
ATOM 876 C C . ALA A 1 105 ? -28.853 -1.846 50.658 1.00 84.50 105 ALA A C 1
ATOM 878 O O . ALA A 1 105 ? -28.800 -1.655 51.876 1.00 84.50 105 ALA A O 1
ATOM 879 N N . VAL A 1 106 ? -29.862 -1.401 49.903 1.00 89.25 106 VAL A N 1
ATOM 880 C CA . VAL A 1 106 ? -31.016 -0.659 50.432 1.00 89.25 106 VAL A CA 1
ATOM 881 C C . VAL A 1 106 ? -31.790 -1.523 51.424 1.00 89.25 106 VAL A C 1
ATOM 883 O O . VAL A 1 106 ? -32.042 -1.087 52.546 1.00 89.25 106 VAL A O 1
ATOM 886 N N . SER A 1 107 ? -32.090 -2.773 51.069 1.00 89.50 107 SER A N 1
ATOM 887 C CA . SER A 1 107 ? -32.794 -3.710 51.953 1.00 89.50 107 SER A CA 1
ATOM 888 C C . SER A 1 107 ? -32.033 -3.955 53.257 1.00 89.50 107 SER A C 1
ATOM 890 O O . SER A 1 107 ? -32.624 -3.987 54.338 1.00 89.50 107 SER A O 1
ATOM 892 N N . LYS A 1 108 ? -30.703 -4.084 53.185 1.00 91.38 108 LYS A N 1
ATOM 893 C CA . LYS A 1 108 ? -29.848 -4.242 54.365 1.00 91.38 108 LYS A CA 1
ATOM 894 C C . LYS A 1 108 ? -29.852 -2.986 55.234 1.00 91.38 108 LYS A C 1
ATOM 896 O O . LYS A 1 108 ? -30.010 -3.105 56.445 1.00 91.38 108 LYS A O 1
ATOM 901 N N . ALA A 1 109 ? -29.726 -1.803 54.636 1.00 84.75 109 ALA A N 1
ATOM 902 C CA . ALA A 1 109 ? -29.766 -0.536 55.361 1.00 84.75 109 ALA A CA 1
ATOM 903 C C . ALA A 1 109 ? -31.112 -0.331 56.074 1.00 84.75 109 ALA A C 1
ATOM 905 O O . ALA A 1 109 ? -31.135 -0.023 57.264 1.00 84.75 109 ALA A O 1
ATOM 906 N N . VAL A 1 110 ? -32.229 -0.579 55.382 1.00 89.25 110 VAL A N 1
ATOM 907 C CA . VAL A 1 110 ? -33.579 -0.496 55.960 1.00 89.25 110 VAL A CA 1
ATOM 908 C C . VAL A 1 110 ? -33.741 -1.487 57.113 1.00 89.25 110 VAL A C 1
ATOM 910 O O . VAL A 1 110 ? -34.234 -1.111 58.175 1.00 89.25 110 VAL A O 1
ATOM 913 N N . ASN A 1 111 ? -33.277 -2.728 56.949 1.00 89.62 111 ASN A N 1
ATOM 914 C CA . ASN A 1 111 ? -33.336 -3.726 58.015 1.00 89.62 111 ASN A CA 1
ATOM 915 C C . ASN A 1 111 ? -32.495 -3.342 59.237 1.00 89.62 111 ASN A C 1
ATOM 917 O O . ASN A 1 111 ? -32.948 -3.546 60.360 1.00 89.62 111 ASN A O 1
ATOM 921 N N . GLU A 1 112 ? -31.299 -2.784 59.056 1.00 86.25 112 GLU A N 1
ATOM 922 C CA . GLU A 1 112 ? -30.483 -2.319 60.184 1.00 86.25 112 GLU A CA 1
ATOM 923 C C . GLU A 1 112 ? -31.131 -1.130 60.911 1.00 86.25 112 GLU A C 1
ATOM 925 O O . GLU A 1 112 ? -31.170 -1.120 62.141 1.00 86.25 112 GLU A O 1
ATOM 930 N N . VAL A 1 113 ? -31.736 -0.181 60.185 1.00 85.12 113 VAL A N 1
ATOM 931 C CA . VAL A 1 113 ? -32.507 0.917 60.798 1.00 85.12 113 VAL A CA 1
ATOM 932 C C . VAL A 1 113 ? -33.699 0.375 61.586 1.00 85.12 113 VAL A C 1
ATOM 934 O O . VAL A 1 113 ? -33.901 0.765 62.734 1.00 85.12 113 VAL A O 1
ATOM 937 N N . LEU A 1 114 ? -34.468 -0.559 61.019 1.00 81.94 114 LEU A N 1
ATOM 938 C CA . LEU A 1 114 ? -35.600 -1.181 61.712 1.00 81.94 114 LEU A CA 1
ATOM 939 C C . LEU A 1 114 ? -35.154 -1.944 62.964 1.00 81.94 114 LEU A C 1
ATOM 941 O O . LEU A 1 114 ? -35.783 -1.807 64.011 1.00 81.94 114 LEU A O 1
ATOM 945 N N . LYS A 1 115 ? -34.050 -2.698 62.897 1.00 84.81 115 LYS A N 1
ATOM 946 C CA . LYS A 1 115 ? -33.472 -3.365 64.074 1.00 84.81 115 LYS A CA 1
ATOM 947 C C . LYS A 1 115 ? -33.081 -2.360 65.151 1.00 84.81 115 LYS A C 1
ATOM 949 O O . LYS A 1 115 ? -33.397 -2.592 66.312 1.00 84.81 115 LYS A O 1
ATOM 954 N N . ALA A 1 116 ? -32.439 -1.250 64.785 1.00 77.88 116 ALA A N 1
ATOM 955 C CA . ALA A 1 116 ? -32.065 -0.199 65.729 1.00 77.88 116 ALA A CA 1
ATOM 956 C C . ALA A 1 116 ? -33.294 0.467 66.374 1.00 77.88 116 ALA A C 1
ATOM 958 O O . ALA A 1 116 ? -33.289 0.722 67.575 1.00 77.88 116 ALA A O 1
ATOM 959 N N . VAL A 1 117 ? -34.371 0.689 65.613 1.00 75.81 117 VAL A N 1
ATOM 960 C CA . VAL A 1 117 ? -35.643 1.221 66.134 1.00 75.81 117 VAL A CA 1
ATOM 961 C C . VAL A 1 117 ? -36.299 0.241 67.114 1.00 75.81 117 VAL A C 1
ATOM 963 O O . VAL A 1 117 ? -36.734 0.650 68.190 1.00 75.81 117 VAL A O 1
ATOM 966 N N . VAL A 1 118 ? -36.334 -1.053 66.778 1.00 74.38 118 VAL A N 1
ATOM 967 C CA . VAL A 1 118 ? -36.943 -2.099 67.619 1.00 74.38 118 VAL A CA 1
ATOM 968 C C . VAL A 1 118 ? -36.115 -2.371 68.879 1.00 74.38 118 VAL A C 1
ATOM 970 O O . VAL A 1 118 ? -36.680 -2.474 69.964 1.00 74.38 118 VAL A O 1
ATOM 973 N N . ALA A 1 119 ? -34.788 -2.466 68.760 1.00 72.50 119 ALA A N 1
ATOM 974 C CA . ALA A 1 119 ? -33.886 -2.724 69.885 1.00 72.50 119 ALA A CA 1
ATOM 975 C C . ALA A 1 119 ? -33.674 -1.490 70.773 1.00 72.50 119 ALA A C 1
ATOM 977 O O . ALA A 1 119 ? -33.445 -1.626 71.972 1.00 72.50 119 ALA A O 1
ATOM 978 N N . GLY A 1 120 ? -33.745 -0.292 70.191 1.00 56.88 120 GLY A N 1
ATOM 979 C CA . GLY A 1 120 ? -33.558 0.963 70.906 1.00 56.88 120 GLY A CA 1
ATOM 980 C C . GLY A 1 120 ? -34.780 1.403 71.703 1.00 56.88 120 GLY A C 1
ATOM 981 O O . GLY A 1 120 ? -34.618 2.190 72.629 1.00 56.88 120 GLY A O 1
ATOM 982 N N . GLY A 1 121 ? -35.991 0.936 71.369 1.00 53.84 121 GLY A N 1
ATOM 983 C CA . GLY A 1 121 ? -37.209 1.383 72.049 1.00 53.84 121 GLY A CA 1
ATOM 984 C C . GLY A 1 121 ? -37.285 2.911 72.153 1.00 53.84 121 GLY A C 1
ATOM 985 O O . GLY A 1 121 ? -37.615 3.438 73.210 1.00 53.84 121 GLY A O 1
ATOM 986 N N . ILE A 1 122 ? -36.910 3.640 71.097 1.00 44.19 122 ILE A N 1
ATOM 987 C CA . ILE A 1 122 ? -36.843 5.102 71.153 1.00 44.19 122 ILE A CA 1
ATOM 988 C C . ILE A 1 122 ? -38.117 5.672 70.537 1.00 44.19 122 ILE A C 1
ATOM 990 O O . ILE A 1 122 ? -38.253 5.822 69.323 1.00 44.19 122 ILE A O 1
ATOM 994 N N . SER A 1 123 ? -39.060 5.979 71.431 1.00 47.84 123 SER A N 1
ATOM 995 C CA . SER A 1 123 ? -39.987 7.105 71.306 1.00 47.84 123 SER A CA 1
ATOM 996 C C . SER A 1 123 ? -39.300 8.266 70.591 1.00 47.84 123 SER A C 1
ATOM 998 O O . SER A 1 123 ? -38.259 8.720 71.052 1.00 47.84 123 SER A O 1
ATOM 1000 N N . VAL A 1 124 ? -39.906 8.765 69.512 1.00 46.12 124 VAL A N 1
ATOM 1001 C CA . VAL A 1 124 ? -39.542 10.012 68.823 1.00 46.12 124 VAL A CA 1
ATOM 1002 C C . VAL A 1 124 ? -39.072 11.066 69.836 1.00 4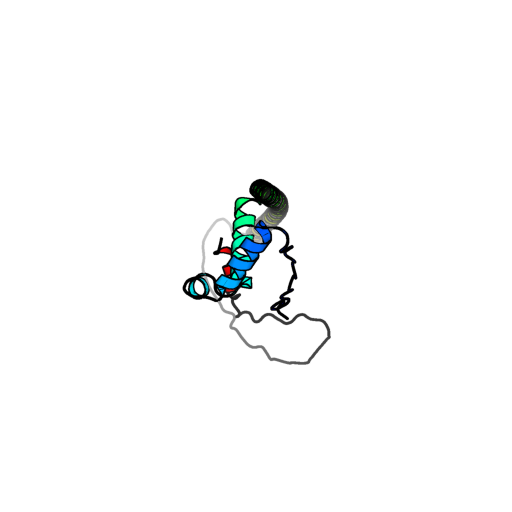6.12 124 VAL A C 1
ATOM 1004 O O . VAL A 1 124 ? -39.879 11.611 70.584 1.00 46.12 124 VAL A O 1
ATOM 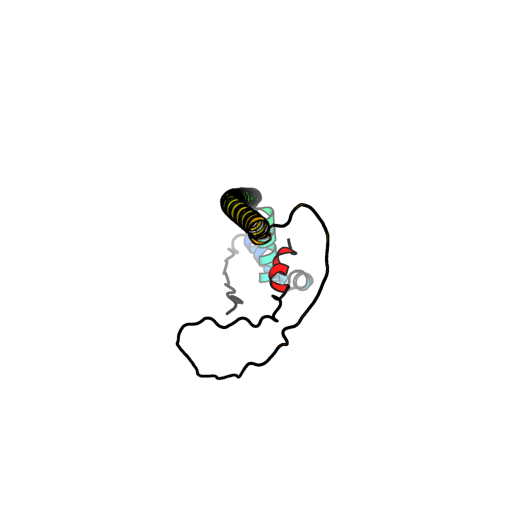1007 N N . GLY A 1 125 ? -37.763 11.326 69.896 1.00 45.66 125 GLY A N 1
ATOM 1008 C CA . GLY A 1 125 ? -37.215 12.328 70.802 1.00 45.66 125 GLY A CA 1
ATOM 1009 C C . GLY A 1 125 ? -35.729 12.172 71.127 1.00 45.66 125 GLY A C 1
ATOM 1010 O O . GLY A 1 125 ? -35.349 11.347 71.948 1.00 45.66 125 GLY A O 1
ATOM 1011 N N . THR A 1 126 ? -34.950 13.138 70.632 1.00 35.09 126 THR A N 1
ATOM 1012 C CA . THR A 1 126 ? -33.675 13.656 71.180 1.00 35.09 126 THR A CA 1
ATOM 1013 C C . THR A 1 126 ? -32.349 13.062 70.669 1.00 35.09 126 THR A C 1
ATOM 1015 O O . THR A 1 126 ? -32.069 11.874 70.765 1.00 35.09 126 THR A O 1
ATOM 1018 N N . GLN A 1 127 ? -31.520 13.973 70.137 1.00 50.09 127 GLN A N 1
ATOM 1019 C CA . GLN A 1 127 ? -30.122 13.819 69.711 1.00 50.09 127 GLN A CA 1
ATOM 1020 C C . GLN A 1 127 ? -29.173 13.473 70.870 1.00 50.09 127 GLN A C 1
ATOM 1022 O O . GLN A 1 127 ? -29.340 14.022 71.954 1.00 50.09 127 GLN A O 1
ATOM 1027 N N . ALA A 1 128 ? -28.092 12.736 70.575 1.00 33.09 128 ALA A N 1
ATOM 1028 C CA . ALA A 1 128 ? -26.730 12.991 71.077 1.00 33.09 128 ALA A CA 1
ATOM 1029 C C . ALA A 1 128 ? -25.706 12.034 70.410 1.00 33.09 128 ALA A C 1
ATOM 1031 O O . ALA A 1 128 ? -25.860 10.824 70.475 1.00 33.09 128 ALA A O 1
ATOM 1032 N N . VAL A 1 129 ? -24.612 12.554 69.834 1.00 32.75 129 VAL A N 1
ATOM 1033 C CA . VAL A 1 129 ? -23.495 12.885 70.734 1.00 32.75 129 VAL A CA 1
ATOM 1034 C C . VAL A 1 129 ? -22.234 11.987 70.761 1.00 32.75 129 VAL A C 1
ATOM 1036 O O . VAL A 1 129 ? -21.887 11.587 71.858 1.00 32.75 129 VAL A O 1
ATOM 1039 N N . VAL A 1 130 ? -21.521 11.727 69.654 1.00 35.97 130 VAL A N 1
ATOM 1040 C CA . VAL A 1 130 ? -20.026 11.679 69.599 1.00 35.97 130 VAL A CA 1
ATOM 1041 C C . VAL A 1 130 ? -19.188 10.512 70.222 1.00 35.97 130 VAL A C 1
ATOM 1043 O O . VAL A 1 130 ? -19.387 10.045 71.336 1.00 35.97 130 VAL A O 1
ATOM 1046 N N . THR A 1 131 ? -18.111 10.197 69.471 1.00 36.91 131 THR A N 1
ATOM 1047 C CA . THR A 1 131 ? -16.702 9.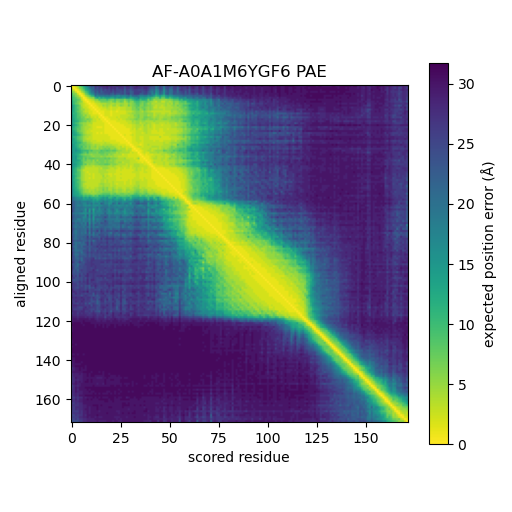828 69.815 1.00 36.91 131 THR A CA 1
ATOM 1048 C C . THR A 1 131 ? -16.145 8.396 69.755 1.00 36.91 131 THR A C 1
ATOM 1050 O O . THR A 1 131 ? -16.577 7.503 70.469 1.00 36.91 131 THR A O 1
ATOM 1053 N N . SER A 1 132 ? -14.992 8.356 69.056 1.00 34.62 132 SER A N 1
ATOM 1054 C CA . SER A 1 132 ? -13.731 7.626 69.318 1.00 34.62 132 SER A CA 1
ATOM 1055 C C . SER A 1 132 ? -13.621 6.147 68.943 1.00 34.62 132 SER A C 1
ATOM 1057 O O . SER A 1 132 ? -14.537 5.377 69.171 1.00 34.62 132 SER A O 1
ATOM 1059 N N . ALA A 1 133 ? -12.480 5.632 68.471 1.00 34.94 133 ALA A N 1
ATOM 1060 C CA . ALA A 1 133 ? -11.241 6.182 67.903 1.00 34.94 133 ALA A CA 1
ATOM 1061 C C . ALA A 1 133 ? -10.385 4.980 67.432 1.00 34.94 133 ALA A C 1
ATOM 1063 O O . ALA A 1 133 ? -10.440 3.920 68.045 1.00 34.94 133 ALA A O 1
ATOM 1064 N N . GLU A 1 134 ? -9.586 5.209 66.385 1.00 33.06 134 GLU A N 1
ATOM 1065 C CA . GLU A 1 134 ? -8.265 4.618 66.095 1.00 33.06 134 GLU A CA 1
ATOM 1066 C C . GLU A 1 134 ? -8.069 3.092 66.006 1.00 33.06 134 GLU A C 1
ATOM 1068 O O . GLU A 1 134 ? -8.142 2.358 66.987 1.00 33.06 134 GLU A O 1
ATOM 1073 N N . GLN A 1 135 ? -7.543 2.650 64.855 1.00 30.45 135 G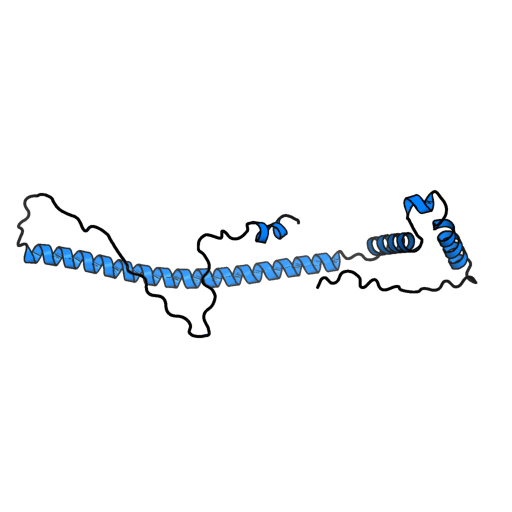LN A N 1
ATOM 1074 C CA . GLN A 1 135 ? -6.563 1.565 64.843 1.00 30.45 135 GLN A CA 1
ATOM 1075 C C . GLN A 1 135 ? -5.351 1.903 63.969 1.00 30.45 135 GLN A C 1
ATOM 1077 O O . GLN A 1 135 ? -5.448 2.285 62.805 1.00 30.45 135 GLN A O 1
ATOM 1082 N N . LYS A 1 136 ? -4.201 1.794 64.634 1.00 27.98 136 LYS A N 1
ATOM 1083 C CA . LYS A 1 136 ? -2.844 2.140 64.234 1.00 27.98 136 LYS A CA 1
ATOM 1084 C C . LYS A 1 136 ? -2.220 0.983 63.448 1.00 27.98 136 LYS A C 1
ATOM 1086 O O . LYS A 1 136 ? -2.354 -0.177 63.823 1.00 27.98 136 LYS A O 1
ATOM 1091 N N . SER A 1 137 ? -1.534 1.349 62.373 1.00 32.62 137 SER A N 1
ATOM 1092 C CA . SER A 1 137 ? -0.749 0.503 61.472 1.00 32.62 137 SER A CA 1
ATOM 1093 C C . SER A 1 137 ? 0.428 -0.195 62.176 1.00 32.62 137 SER A C 1
ATOM 1095 O O . SER A 1 137 ? 1.070 0.429 63.024 1.00 32.62 137 SER A O 1
ATOM 1097 N N . ALA A 1 138 ? 0.753 -1.435 61.779 1.00 33.41 138 ALA A N 1
ATOM 1098 C CA . ALA A 1 138 ? 1.972 -1.756 61.013 1.00 33.41 138 ALA A CA 1
ATOM 1099 C C . ALA A 1 138 ? 2.529 -3.186 61.244 1.00 33.41 138 ALA A C 1
ATOM 1101 O O . ALA A 1 138 ? 2.470 -3.731 62.342 1.00 33.41 138 ALA A O 1
ATOM 1102 N N . VAL A 1 139 ? 3.219 -3.658 60.194 1.00 30.84 139 VAL A N 1
ATOM 1103 C CA . VAL A 1 139 ? 4.394 -4.560 60.160 1.00 30.84 139 VAL A CA 1
ATOM 1104 C C . VAL A 1 139 ? 4.171 -6.027 59.747 1.00 30.84 139 VAL A C 1
ATOM 1106 O O . VAL A 1 139 ? 3.581 -6.841 60.448 1.00 30.84 139 VAL A O 1
ATOM 1109 N N . ILE A 1 140 ? 4.747 -6.320 58.578 1.00 37.53 140 ILE A N 1
ATOM 1110 C CA . ILE A 1 140 ? 5.026 -7.610 57.931 1.00 37.53 140 ILE A CA 1
ATOM 1111 C C . ILE A 1 140 ? 6.374 -8.149 58.452 1.00 37.53 140 ILE A C 1
ATOM 1113 O O . ILE A 1 140 ? 7.254 -7.339 58.754 1.00 37.53 140 ILE A O 1
ATOM 1117 N N . PRO A 1 141 ? 6.611 -9.472 58.422 1.00 35.88 141 PRO A N 1
ATOM 1118 C CA . PRO A 1 141 ? 7.927 -9.981 58.059 1.00 35.88 141 PRO A CA 1
ATOM 1119 C C . PRO A 1 141 ? 7.896 -10.865 56.805 1.00 35.88 141 PRO A C 1
ATOM 1121 O O . PRO A 1 141 ? 6.945 -11.590 56.520 1.00 35.88 141 PRO A O 1
ATOM 1124 N N . GLU A 1 142 ? 8.977 -10.703 56.057 1.00 38.91 142 GLU A N 1
ATOM 1125 C CA . GLU A 1 142 ? 9.359 -11.289 54.781 1.00 38.91 142 GLU A CA 1
ATOM 1126 C C . GLU A 1 142 ? 9.899 -12.714 54.979 1.00 38.91 142 GLU A C 1
ATOM 1128 O O . GLU A 1 142 ? 10.715 -12.944 55.870 1.00 38.91 142 GLU A O 1
ATOM 1133 N N . GLU A 1 143 ? 9.486 -13.662 54.135 1.00 30.66 143 GLU A N 1
ATOM 1134 C CA . GLU A 1 143 ? 10.168 -14.951 53.994 1.00 30.66 143 GLU A CA 1
ATOM 1135 C C . GLU A 1 143 ? 10.073 -15.406 52.530 1.00 30.66 143 GLU A C 1
ATOM 1137 O O . GLU A 1 143 ? 8.997 -15.421 51.927 1.00 30.66 143 GLU A O 1
ATOM 1142 N N . ALA A 1 144 ? 11.229 -15.699 51.935 1.00 39.53 144 ALA A N 1
ATOM 1143 C CA . ALA A 1 144 ? 11.393 -16.050 50.533 1.00 39.53 144 ALA A CA 1
ATOM 1144 C C . ALA A 1 144 ? 11.805 -17.520 50.400 1.00 39.53 144 ALA A C 1
ATOM 1146 O O . ALA A 1 144 ? 12.856 -17.895 50.905 1.00 39.53 144 ALA A O 1
ATOM 1147 N N . GLU A 1 145 ? 11.052 -18.314 49.630 1.00 35.84 145 GLU A N 1
ATOM 1148 C CA . GLU A 1 145 ? 11.533 -19.565 49.028 1.00 35.84 145 GLU A CA 1
ATOM 1149 C C . GLU A 1 145 ? 10.966 -19.753 47.602 1.00 35.84 145 GLU A C 1
ATOM 1151 O O . GLU A 1 145 ? 9.831 -19.396 47.285 1.00 35.84 145 GLU A O 1
ATOM 1156 N N . VAL A 1 146 ? 11.819 -20.276 46.719 1.00 40.97 146 VAL A N 1
ATOM 1157 C CA . VAL A 1 146 ? 11.762 -20.312 45.239 1.00 40.97 146 VAL A CA 1
ATOM 1158 C C . VAL A 1 146 ? 11.403 -21.751 44.772 1.00 40.97 146 VAL A C 1
ATOM 1160 O O . VAL A 1 146 ? 11.496 -22.676 45.572 1.00 40.97 146 VAL A O 1
ATOM 1163 N N . PRO A 1 147 ? 11.196 -22.064 43.475 1.00 46.88 147 PRO A N 1
ATOM 1164 C CA . PRO A 1 147 ? 10.128 -21.711 42.535 1.00 46.88 147 PRO A CA 1
ATOM 1165 C C . PRO A 1 147 ? 9.239 -22.935 42.165 1.00 46.88 147 PRO A C 1
ATOM 1167 O O . PRO A 1 147 ? 9.700 -24.076 42.124 1.00 46.88 147 PRO A O 1
ATOM 1170 N N . LYS A 1 148 ? 7.984 -22.717 41.745 1.00 40.19 148 LYS A N 1
ATOM 1171 C CA . LYS A 1 148 ? 7.225 -23.709 40.952 1.00 40.19 148 LYS A CA 1
ATOM 1172 C C . LYS A 1 148 ? 7.094 -23.209 39.515 1.00 40.19 148 LYS A C 1
ATOM 1174 O O . LYS A 1 148 ? 6.604 -22.112 39.272 1.00 40.19 148 LYS A O 1
ATOM 1179 N N . MET A 1 149 ? 7.596 -24.021 38.588 1.00 38.62 149 MET A N 1
ATOM 1180 C CA . MET A 1 149 ? 7.572 -23.813 37.139 1.00 38.62 149 MET A CA 1
ATOM 1181 C C . MET A 1 149 ? 6.176 -23.408 36.642 1.00 38.62 149 MET A C 1
ATOM 1183 O O . MET A 1 149 ? 5.202 -24.096 36.941 1.00 38.62 149 MET A O 1
ATOM 1187 N N . GLY A 1 150 ? 6.109 -22.342 35.837 1.00 49.16 150 GLY A N 1
ATOM 1188 C CA . GLY A 1 150 ? 4.918 -21.992 35.053 1.00 49.16 150 GLY A CA 1
ATOM 1189 C C . GLY A 1 150 ? 4.146 -20.738 35.478 1.00 49.16 150 GLY A C 1
ATOM 1190 O O . GLY A 1 150 ? 2.921 -20.756 35.420 1.00 49.16 150 GLY A O 1
ATOM 1191 N N . VAL A 1 151 ? 4.816 -19.645 35.867 1.00 43.25 151 VAL A N 1
ATOM 1192 C CA . VAL A 1 151 ? 4.152 -18.350 36.120 1.00 43.25 151 VAL A CA 1
ATOM 1193 C C . VAL A 1 151 ? 4.830 -17.240 35.313 1.00 43.25 151 VAL A C 1
ATOM 1195 O O . VAL A 1 151 ? 6.055 -17.121 35.320 1.00 43.25 151 VAL A O 1
ATOM 1198 N N . LEU A 1 152 ? 4.017 -16.462 34.590 1.00 40.97 152 LEU A N 1
ATOM 1199 C CA . LEU A 1 152 ? 4.421 -15.280 33.822 1.00 40.97 152 LEU A CA 1
ATOM 1200 C C . LEU A 1 152 ? 5.128 -14.253 34.730 1.00 40.97 152 LEU A C 1
ATOM 1202 O O . LEU A 1 152 ? 4.742 -14.117 35.895 1.00 40.97 152 LEU A O 1
ATOM 1206 N N . PRO A 1 153 ? 6.141 -13.522 34.230 1.00 45.81 153 PRO A N 1
ATOM 1207 C CA . PRO A 1 153 ? 6.841 -12.529 35.034 1.00 45.81 153 PRO A CA 1
ATOM 1208 C C . PRO A 1 153 ? 5.870 -11.442 35.509 1.00 45.81 153 PRO A C 1
ATOM 1210 O O . PRO A 1 153 ? 5.045 -10.944 34.742 1.00 45.81 153 PRO A O 1
ATOM 1213 N N . LYS A 1 154 ? 5.972 -11.091 36.795 1.00 40.72 154 LYS A N 1
ATOM 1214 C CA . LYS A 1 154 ? 5.261 -9.952 37.377 1.00 40.72 154 LYS A CA 1
ATOM 1215 C C . LYS A 1 154 ? 5.757 -8.679 36.694 1.00 40.72 154 LYS A C 1
ATOM 1217 O O . LYS A 1 154 ? 6.958 -8.437 36.630 1.00 40.72 154 LYS A O 1
ATOM 1222 N N . VAL A 1 155 ? 4.815 -7.912 36.164 1.00 47.16 155 VAL A N 1
ATOM 1223 C CA . VAL A 1 155 ? 5.036 -6.574 35.621 1.00 47.16 155 VAL A CA 1
ATOM 1224 C C . VAL A 1 155 ? 5.326 -5.645 36.799 1.00 47.16 155 VAL A C 1
ATOM 1226 O O . VAL A 1 155 ? 4.495 -5.530 37.699 1.00 47.16 155 VAL A O 1
ATOM 1229 N N . ASP A 1 156 ? 6.508 -5.028 36.807 1.00 40.06 156 ASP A N 1
ATOM 1230 C CA . ASP A 1 156 ? 6.805 -3.885 37.673 1.00 40.06 156 ASP A CA 1
ATOM 1231 C C . ASP A 1 156 ? 5.812 -2.760 37.365 1.00 40.06 156 ASP A C 1
ATOM 1233 O O . ASP A 1 156 ? 5.618 -2.379 36.210 1.00 40.06 156 ASP A O 1
ATOM 1237 N N . VAL A 1 157 ? 5.176 -2.245 38.414 1.00 49.38 157 VAL A N 1
ATOM 1238 C CA . VAL A 1 157 ? 4.062 -1.284 38.350 1.00 49.38 157 VAL A CA 1
ATOM 1239 C C . VAL A 1 157 ? 4.517 0.135 37.960 1.00 49.38 157 VAL A C 1
ATOM 1241 O O . VAL A 1 157 ? 3.674 0.996 37.742 1.00 49.38 157 VAL A O 1
ATOM 1244 N N . ASP A 1 158 ? 5.816 0.362 37.746 1.00 49.75 158 ASP A N 1
ATOM 1245 C CA . ASP A 1 158 ? 6.364 1.690 37.421 1.00 49.75 158 ASP A CA 1
ATOM 1246 C C . ASP A 1 158 ? 6.833 1.858 35.964 1.00 49.75 158 ASP A C 1
ATOM 1248 O O . ASP A 1 158 ? 7.378 2.901 35.605 1.00 49.75 158 ASP A O 1
ATOM 1252 N N . ASN A 1 159 ? 6.602 0.878 35.085 1.00 50.16 159 ASN A N 1
ATOM 1253 C CA . ASN A 1 159 ? 6.842 1.068 33.653 1.00 50.16 159 ASN A CA 1
ATOM 1254 C C . ASN A 1 159 ? 5.562 1.537 32.961 1.00 50.16 159 ASN A C 1
ATOM 1256 O O . ASN A 1 159 ? 4.770 0.735 32.460 1.00 50.16 159 ASN A O 1
ATOM 1260 N N . GLU A 1 160 ? 5.385 2.857 32.900 1.00 54.72 160 GLU A N 1
ATOM 1261 C CA . GLU A 1 160 ? 4.526 3.467 31.890 1.00 54.72 160 GLU A CA 1
ATOM 1262 C C . GLU A 1 160 ? 4.893 2.883 30.520 1.00 54.72 160 GLU A C 1
ATOM 1264 O O . GLU A 1 160 ? 6.061 2.845 30.119 1.00 54.72 160 GLU A O 1
ATOM 1269 N N . LEU A 1 161 ? 3.883 2.373 29.812 1.00 49.94 161 LEU A N 1
ATOM 1270 C CA . LEU A 1 161 ? 4.031 1.894 28.443 1.00 49.94 161 LEU A CA 1
ATOM 1271 C C . LEU A 1 161 ? 4.749 2.980 27.628 1.00 49.94 161 LEU A C 1
ATOM 1273 O O . LEU A 1 161 ? 4.291 4.126 27.641 1.00 49.94 161 LEU A O 1
ATOM 1277 N N . PRO A 1 162 ? 5.840 2.664 26.904 1.00 53.09 162 PRO A N 1
ATOM 1278 C CA . PRO A 1 162 ? 6.506 3.665 26.094 1.00 53.09 162 PRO A CA 1
ATOM 1279 C C . PRO A 1 162 ? 5.488 4.220 25.095 1.00 53.09 162 PRO A C 1
ATOM 1281 O O . PRO A 1 162 ? 4.968 3.499 24.239 1.00 53.09 162 PRO A O 1
ATOM 1284 N N . THR A 1 163 ? 5.216 5.522 25.198 1.00 53.66 163 THR A N 1
ATOM 1285 C CA . THR A 1 163 ? 4.278 6.296 24.361 1.00 53.66 163 THR A CA 1
ATOM 1286 C C . THR A 1 163 ? 4.609 6.188 22.862 1.00 53.66 163 THR A C 1
ATOM 1288 O O . THR A 1 163 ? 3.819 6.550 21.997 1.00 53.66 163 THR A O 1
ATOM 1291 N N . SER A 1 164 ? 5.776 5.626 22.542 1.00 54.12 164 SER A N 1
ATOM 1292 C CA . SER A 1 164 ? 6.281 5.281 21.216 1.00 54.12 164 SER A CA 1
ATOM 1293 C C . SER A 1 164 ? 5.530 4.140 20.516 1.00 54.12 164 SER A C 1
ATOM 1295 O O . SER A 1 164 ? 5.729 3.952 19.321 1.00 54.12 164 SER A O 1
ATOM 1297 N N . ALA A 1 165 ? 4.683 3.367 21.207 1.00 53.66 165 ALA A N 1
ATOM 1298 C CA . ALA A 1 165 ? 3.942 2.260 20.586 1.00 53.66 165 ALA A CA 1
ATOM 1299 C C . ALA A 1 165 ? 2.827 2.719 19.621 1.00 53.66 165 ALA A C 1
ATOM 1301 O O . ALA A 1 165 ? 2.324 1.912 18.841 1.00 53.66 165 ALA A O 1
ATOM 1302 N N . LEU A 1 166 ? 2.456 4.005 19.649 1.00 51.72 166 LEU A N 1
ATOM 1303 C CA . LEU A 1 166 ? 1.384 4.576 18.823 1.00 51.72 166 LEU A CA 1
ATOM 1304 C C . LEU A 1 166 ? 1.871 5.586 17.772 1.00 51.72 166 LEU A C 1
ATOM 1306 O O . LEU A 1 166 ? 1.070 6.038 16.958 1.00 51.72 166 LEU A O 1
ATOM 1310 N N . SER A 1 167 ? 3.172 5.892 17.705 1.00 56.44 167 SER A N 1
ATOM 1311 C CA . SER A 1 167 ? 3.710 6.885 16.756 1.00 56.44 167 SER A CA 1
ATOM 1312 C C . SER A 1 167 ? 3.645 6.454 15.283 1.00 56.44 167 SER A C 1
ATOM 1314 O O . SER A 1 167 ? 3.856 7.272 14.391 1.00 56.44 167 SER A O 1
ATOM 1316 N N . PHE A 1 168 ? 3.312 5.190 15.004 1.00 55.97 168 PHE A N 1
ATOM 1317 C CA . PHE A 1 168 ? 3.045 4.710 13.645 1.00 55.97 168 PHE A CA 1
ATOM 1318 C C . PHE A 1 168 ? 1.725 5.255 13.060 1.00 55.97 168 PHE A C 1
ATOM 1320 O O . PHE A 1 168 ? 1.557 5.250 11.843 1.00 55.97 168 PHE A O 1
ATOM 1327 N N . LEU A 1 169 ? 0.788 5.730 13.892 1.00 52.69 169 LEU A N 1
ATOM 1328 C CA . LEU A 1 169 ? -0.520 6.214 13.426 1.00 52.69 169 LEU A CA 1
ATOM 1329 C C . LEU A 1 169 ? -0.510 7.667 12.932 1.00 52.69 169 LEU A C 1
ATOM 1331 O O . LEU A 1 169 ? -1.374 8.022 12.139 1.00 52.69 169 LEU A O 1
ATOM 1335 N N . ASP A 1 170 ? 0.480 8.472 13.321 1.00 50.91 170 ASP A N 1
ATOM 1336 C CA . ASP A 1 170 ? 0.547 9.903 12.972 1.00 50.91 170 ASP A CA 1
ATOM 1337 C C . ASP A 1 170 ? 1.246 10.187 11.626 1.00 50.91 170 ASP A C 1
ATOM 1339 O O . ASP A 1 170 ? 1.472 11.340 11.269 1.00 50.91 170 ASP A O 1
ATOM 1343 N N . SER A 1 171 ? 1.625 9.150 10.868 1.00 50.34 171 SER A N 1
ATOM 1344 C CA . SER A 1 171 ? 2.369 9.295 9.601 1.00 50.34 171 SER A CA 1
ATOM 1345 C C . SER A 1 171 ? 1.533 9.067 8.330 1.00 50.34 171 SER A C 1
ATOM 1347 O O . SER A 1 171 ? 2.115 8.795 7.278 1.00 50.34 171 SER A O 1
ATOM 1349 N N . PHE A 1 172 ? 0.200 9.178 8.398 1.00 45.56 172 PHE A N 1
ATOM 1350 C CA . PHE A 1 172 ? -0.691 9.102 7.229 1.00 45.56 172 PHE A CA 1
ATOM 1351 C C . PHE A 1 172 ? -1.652 10.285 7.133 1.00 45.56 172 PHE A C 1
ATOM 1353 O O . PHE A 1 172 ? -2.346 10.563 8.133 1.00 45.56 172 PHE A O 1
#

Mean predicted aligned error: 21.31 Å

pLDDT: mean 71.09, std 20.85, range [27.98, 95.5]

Solvent-accessible surface area (backbone atoms only — not comparable to full-atom values): 11109 Å² total; per-residue (Å²): 135,78,95,73,81,84,79,80,85,80,89,84,85,72,58,65,90,38,70,68,39,37,50,52,49,52,51,50,62,51,24,76,36,83,70,44,23,80,75,46,40,52,56,66,51,38,53,50,50,53,51,54,48,47,47,62,74,70,54,76,54,62,64,60,49,51,51,50,52,50,52,52,50,55,50,53,52,52,52,52,52,53,53,52,53,52,53,51,54,51,50,52,54,52,49,56,53,49,51,53,53,50,53,52,50,51,52,49,52,53,50,51,51,50,47,49,51,66,75,58,66,66,68,94,76,86,90,83,82,90,86,88,80,89,86,84,88,86,87,84,86,88,85,88,87,86,86,78,92,89,71,81,81,81,77,70,92,81,66,74,74,66,79,72,80,56,62,79,68,79,78,117

Foldseek 3Di:
DDPPDPDDDDDDDFDCVDPVSVVVVVVLVCCVDPPNCVVQNHSVSVVVVVVVVCCVVPVPCVVVVVVVVVVVVVVVVVVVVVVVVVVVVVVVVVVVVVVVVVVVVVVVVVVVVVVCCVVVVDDPDDDDDDDDDDDDDDDDDDDDDDDDPDDDDDDDPPDDDPPVVCPVPVPD

Radius of gyration: 39.09 Å; Cα contacts (8 Å, |Δi|>4): 30; chains: 1; bounding box: 69×40×108 Å

Organism: NCBI:txid1121322